Protein AF-A0A4Q2JIB1-F1 (afdb_monomer_lite)

Sequence (120 aa):
MTDLLGASGDRIALSFGGRSAGSDELARAVAGAELPAGEGPVGCRADVDPVTVITTVLACLDRGRAVLVGGSQSDADRLADDLPAGTALALTTSGSTSADGSPRVVARTLESWLASAGPL

Organism: NCBI:txid1817495

Secondary structure (DSSP, 8-state):
---SS-S-SS-EEEEETTEEEEHHHHHHHHHHPPPPSSSS-EEE-TTS-HHHHHHHHHHHHHTT--EEETS-HHHHHHHTTTSPTT--EEEE---TTSTT----EEEE-HHHHHHTTS--

Structure (mmCIF, N/CA/C/O backbone):
data_AF-A0A4Q2JIB1-F1
#
_entry.id   AF-A0A4Q2JIB1-F1
#
loop_
_atom_site.group_PDB
_atom_site.id
_atom_site.type_symbol
_atom_site.label_atom_id
_atom_site.label_alt_id
_atom_site.label_comp_id
_atom_site.label_asym_id
_atom_site.label_entity_id
_atom_site.label_seq_id
_atom_site.pdbx_PDB_ins_code
_atom_site.Cartn_x
_atom_site.Cartn_y
_atom_site.Cartn_z
_atom_site.occupancy
_atom_site.B_iso_or_equiv
_atom_site.auth_seq_id
_atom_site.auth_comp_id
_atom_site.auth_asym_id
_atom_site.auth_atom_id
_atom_site.pdbx_PDB_model_num
ATOM 1 N N . MET A 1 1 ? -5.631 -14.073 8.084 1.00 44.75 1 MET A N 1
ATOM 2 C CA . MET A 1 1 ? -5.947 -12.645 8.257 1.00 44.75 1 MET A CA 1
ATOM 3 C C . MET A 1 1 ? -5.144 -12.164 9.450 1.00 44.75 1 MET A C 1
ATOM 5 O O . MET A 1 1 ? -5.321 -12.717 10.529 1.00 44.75 1 MET A O 1
ATOM 9 N N . THR A 1 2 ? -4.172 -11.281 9.231 1.00 53.94 2 THR A N 1
ATOM 10 C CA . THR A 1 2 ? -3.326 -10.740 10.305 1.00 53.94 2 THR A CA 1
ATOM 11 C C . THR A 1 2 ? -4.099 -9.623 10.991 1.00 53.94 2 THR A C 1
ATOM 13 O O . THR A 1 2 ? -4.562 -8.716 10.307 1.00 53.94 2 THR A O 1
ATOM 16 N N . ASP A 1 3 ? -4.249 -9.681 12.313 1.00 66.56 3 ASP A N 1
ATOM 17 C CA . ASP A 1 3 ? -4.816 -8.571 13.084 1.00 66.56 3 ASP A CA 1
ATOM 18 C C . ASP A 1 3 ? -3.798 -7.420 13.135 1.00 66.56 3 ASP A C 1
ATOM 20 O O . ASP A 1 3 ? -2.936 -7.361 14.010 1.00 66.56 3 ASP A O 1
ATOM 24 N N . LEU A 1 4 ? -3.844 -6.553 12.120 1.00 62.53 4 LEU A N 1
ATOM 25 C CA . LEU A 1 4 ? -2.948 -5.402 11.970 1.00 62.53 4 LEU A CA 1
ATOM 26 C C . LEU A 1 4 ? -3.321 -4.234 12.893 1.00 62.53 4 LEU A C 1
ATOM 28 O O . LEU A 1 4 ? -2.507 -3.332 13.083 1.00 62.53 4 LEU A O 1
ATOM 32 N N . LEU A 1 5 ? -4.538 -4.226 13.440 1.00 64.62 5 LEU A N 1
ATOM 33 C CA . LEU A 1 5 ? -5.069 -3.109 14.225 1.00 64.62 5 LEU A CA 1
ATOM 34 C C . LEU A 1 5 ? -5.008 -3.376 15.736 1.00 64.62 5 LEU A C 1
ATOM 36 O O . LEU A 1 5 ? -4.947 -2.424 16.516 1.00 64.62 5 LEU A O 1
ATOM 40 N N . GLY A 1 6 ? -4.924 -4.642 16.152 1.00 59.38 6 GLY A N 1
ATOM 41 C CA . GLY A 1 6 ? -4.766 -5.031 17.547 1.00 59.38 6 GLY A CA 1
ATOM 42 C C . GLY A 1 6 ? -5.992 -4.716 18.412 1.00 59.38 6 GLY A C 1
ATOM 43 O O . GLY A 1 6 ? -7.034 -4.265 17.943 1.00 59.38 6 GLY A O 1
ATOM 44 N N . ALA A 1 7 ? -5.865 -4.982 19.717 1.00 52.44 7 ALA A N 1
ATOM 45 C CA . ALA A 1 7 ? -6.972 -4.940 20.674 1.00 52.44 7 ALA A CA 1
ATOM 46 C C . ALA A 1 7 ? -7.755 -3.609 20.681 1.00 52.44 7 ALA A C 1
ATOM 48 O O . ALA A 1 7 ? -7.180 -2.532 20.856 1.00 52.44 7 ALA A O 1
ATOM 49 N N . SER A 1 8 ? -9.082 -3.740 20.579 1.00 55.69 8 SER A N 1
ATOM 50 C CA . SER A 1 8 ? -10.090 -2.674 20.603 1.00 55.69 8 SER A CA 1
ATOM 51 C C . SER A 1 8 ? -10.015 -1.776 21.842 1.00 55.69 8 SER A C 1
ATOM 53 O O . SER A 1 8 ? -9.719 -2.237 22.950 1.00 55.69 8 SER A O 1
ATOM 55 N N . GLY A 1 9 ? -10.334 -0.490 21.663 1.00 60.12 9 GLY A N 1
ATOM 56 C CA . GLY A 1 9 ? -10.470 0.485 22.747 1.00 60.12 9 GLY A CA 1
ATOM 57 C C . GLY A 1 9 ? -10.083 1.917 22.366 1.00 60.12 9 GLY A C 1
ATOM 58 O O . GLY A 1 9 ? -9.624 2.192 21.261 1.00 60.12 9 GLY A O 1
ATOM 59 N N . ASP A 1 10 ? -10.207 2.828 23.334 1.00 59.62 10 ASP A N 1
ATOM 60 C CA . ASP A 1 10 ? -10.005 4.285 23.197 1.00 59.62 10 ASP A CA 1
ATOM 61 C C . ASP A 1 10 ? -8.526 4.717 23.063 1.00 59.62 10 ASP A C 1
ATOM 63 O O . ASP A 1 10 ? -8.155 5.869 23.300 1.00 59.62 10 ASP A O 1
ATOM 67 N N . ARG A 1 11 ? -7.629 3.783 22.715 1.00 74.56 11 ARG A N 1
ATOM 68 C CA . ARG A 1 11 ? -6.216 4.101 22.495 1.00 74.56 11 ARG A CA 1
ATOM 69 C C . ARG A 1 11 ? -6.053 4.803 21.152 1.00 74.56 11 ARG A C 1
ATOM 71 O O . ARG A 1 11 ? -6.580 4.364 20.134 1.00 74.56 11 ARG A O 1
ATOM 78 N N . ILE A 1 12 ? -5.275 5.882 21.162 1.00 79.44 12 ILE A N 1
ATOM 79 C CA . ILE A 1 12 ? -4.873 6.585 19.945 1.00 79.44 12 ILE A CA 1
ATOM 80 C C . ILE A 1 12 ? -3.987 5.653 19.115 1.00 79.44 12 ILE A C 1
ATOM 82 O O . ILE A 1 12 ? -2.905 5.270 19.558 1.00 79.44 12 ILE A O 1
ATOM 86 N N . ALA A 1 13 ? -4.459 5.304 17.921 1.00 80.25 13 ALA A N 1
ATOM 87 C CA . ALA A 1 13 ? -3.749 4.464 16.961 1.00 80.25 13 ALA A CA 1
ATOM 88 C C . ALA A 1 13 ? -2.906 5.303 15.992 1.00 80.25 13 ALA A C 1
ATOM 90 O O . ALA A 1 13 ? -1.832 4.881 15.570 1.00 80.25 13 ALA A O 1
ATOM 91 N N . LEU A 1 14 ? -3.371 6.511 15.661 1.00 80.94 14 LEU A N 1
ATOM 92 C CA . LEU A 1 14 ? -2.669 7.450 14.789 1.00 80.94 14 LEU A CA 1
ATOM 93 C C . LEU A 1 14 ? -2.721 8.855 15.361 1.00 80.94 14 LEU A C 1
ATOM 95 O O . LEU A 1 14 ? -3.766 9.292 15.832 1.00 80.94 14 LEU A O 1
ATOM 99 N N . SER A 1 15 ? -1.604 9.574 15.277 1.00 83.31 15 SER A N 1
ATOM 100 C CA . SER A 1 15 ? -1.525 10.999 15.591 1.00 83.31 15 SER A CA 1
ATOM 101 C C . SER A 1 15 ? -0.594 11.687 14.598 1.00 83.31 15 SER A C 1
ATOM 103 O O . SER A 1 15 ? 0.591 11.361 14.529 1.00 83.31 15 SER A O 1
ATOM 105 N N . PHE A 1 16 ? -1.128 12.609 13.795 1.00 79.38 16 PHE A N 1
ATOM 106 C CA . PHE A 1 16 ? -0.359 13.359 12.804 1.00 79.38 16 PHE A CA 1
ATOM 107 C C . PHE A 1 16 ? -0.915 14.774 12.612 1.00 79.38 16 PHE A C 1
ATOM 109 O O . PHE A 1 16 ? -2.107 14.965 12.366 1.00 79.38 16 PHE A O 1
ATOM 116 N N . GLY A 1 17 ? -0.044 15.786 12.689 1.00 74.19 17 GLY A N 1
ATOM 117 C CA . GLY A 1 17 ? -0.410 17.181 12.406 1.00 74.19 17 GLY A CA 1
ATOM 118 C C . GLY A 1 17 ? -1.550 17.723 13.280 1.00 74.19 17 GLY A C 1
ATOM 119 O O . GLY A 1 17 ? -2.390 18.467 12.7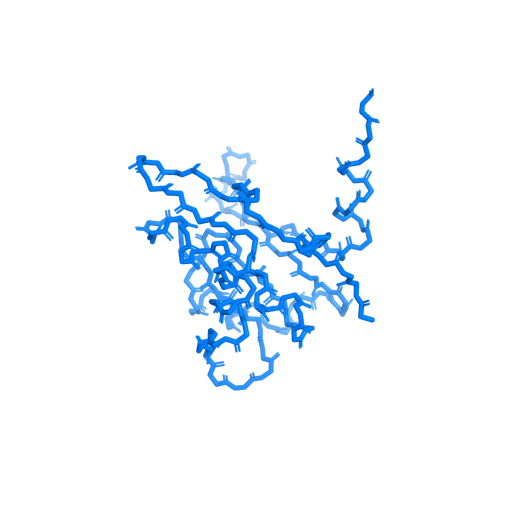85 1.00 74.19 17 GLY A O 1
ATOM 120 N N . GLY A 1 18 ? -1.623 17.305 14.549 1.00 77.31 18 GLY A N 1
ATOM 121 C CA . GLY A 1 18 ? -2.671 17.722 15.491 1.00 77.31 18 GLY A CA 1
ATOM 122 C C . GLY A 1 18 ? -4.003 16.975 15.361 1.00 77.31 18 GLY A C 1
ATOM 123 O O . GLY A 1 18 ? -4.933 17.282 16.101 1.00 77.31 18 GLY A O 1
ATOM 124 N N . ARG A 1 19 ? -4.104 15.992 14.457 1.00 75.25 19 ARG A N 1
ATOM 125 C CA . ARG A 1 19 ? -5.244 15.071 14.373 1.00 75.25 19 ARG A CA 1
ATOM 126 C C . ARG A 1 19 ? -4.865 13.722 14.947 1.00 75.25 19 ARG A C 1
ATOM 128 O O . ARG A 1 19 ? -3.756 13.247 14.707 1.00 75.25 19 ARG A O 1
ATOM 135 N N . SER A 1 20 ? -5.808 13.101 15.637 1.00 81.25 20 SER A N 1
ATOM 136 C CA . SER A 1 20 ? -5.653 11.771 16.210 1.00 81.25 20 SER A CA 1
ATOM 137 C C . SER A 1 20 ? -6.855 10.909 15.854 1.00 81.25 20 SER A C 1
ATOM 139 O O . SER A 1 20 ? -7.971 11.416 15.854 1.00 81.25 20 SER A O 1
ATOM 141 N N . ALA A 1 21 ? -6.617 9.627 15.589 1.00 79.69 21 ALA A N 1
ATOM 142 C CA . ALA A 1 21 ? -7.660 8.626 15.400 1.00 79.69 21 ALA A CA 1
ATOM 143 C C . ALA A 1 21 ? -7.477 7.494 16.416 1.00 79.69 21 ALA A C 1
ATOM 145 O O . ALA A 1 21 ? -6.360 6.997 16.612 1.00 79.69 21 ALA A O 1
ATOM 146 N N . GLY A 1 22 ? -8.571 7.098 17.067 1.00 85.12 22 GLY A N 1
ATOM 147 C CA . GLY A 1 22 ? -8.604 5.907 17.920 1.00 85.12 22 GLY A CA 1
ATOM 148 C C . GLY A 1 22 ? -8.576 4.615 17.096 1.00 85.12 22 GLY A C 1
ATOM 149 O O . GLY A 1 22 ? -8.881 4.637 15.902 1.00 85.12 22 GLY A O 1
ATOM 150 N N . SER A 1 23 ? -8.253 3.477 17.717 1.00 83.69 23 SER A N 1
ATOM 151 C CA . SER A 1 23 ? -8.203 2.179 17.020 1.00 83.69 23 SER A CA 1
ATOM 152 C C . SER A 1 23 ? -9.508 1.830 16.292 1.00 83.69 23 SER A C 1
ATOM 154 O O . SER A 1 23 ? -9.472 1.436 15.129 1.00 83.69 23 SER A O 1
ATOM 156 N N . ASP A 1 24 ? -10.668 2.044 16.921 1.00 85.06 24 ASP A N 1
ATOM 157 C CA . ASP A 1 24 ? -11.976 1.711 16.328 1.00 85.06 24 ASP A CA 1
ATOM 158 C C . ASP A 1 24 ? -12.391 2.679 15.207 1.00 85.06 24 ASP A C 1
ATOM 160 O O . ASP A 1 24 ? -13.151 2.329 14.300 1.00 85.06 24 ASP A O 1
ATOM 164 N N . GLU A 1 25 ? -11.933 3.930 15.275 1.00 86.75 25 GLU A N 1
ATOM 165 C CA . GLU A 1 25 ? -12.118 4.910 14.204 1.00 86.75 25 GLU A CA 1
ATOM 166 C C . GLU A 1 25 ? -11.280 4.525 12.987 1.00 86.75 25 GLU A C 1
ATOM 168 O O . GLU A 1 25 ? -11.811 4.445 11.878 1.00 86.75 25 GLU A O 1
ATOM 173 N N . LEU A 1 26 ? -10.006 4.193 13.207 1.00 87.69 26 LEU A N 1
ATOM 174 C CA . LEU A 1 26 ? -9.117 3.724 12.155 1.00 87.69 26 LEU A CA 1
ATOM 175 C C . LEU A 1 26 ? -9.627 2.422 11.529 1.00 87.69 26 LEU A C 1
ATOM 177 O O . LEU A 1 26 ? -9.661 2.311 10.308 1.00 87.69 26 LEU A O 1
ATOM 181 N N . ALA A 1 27 ? -10.092 1.467 12.336 1.00 88.31 27 ALA A N 1
ATOM 182 C CA . ALA A 1 27 ? -10.655 0.212 11.844 1.00 88.31 27 ALA A CA 1
ATOM 183 C C . ALA A 1 27 ? -11.849 0.440 10.906 1.00 88.31 27 ALA A C 1
ATOM 185 O O . ALA A 1 27 ? -11.918 -0.144 9.824 1.00 88.31 27 ALA A O 1
ATOM 186 N N . ARG A 1 28 ? -12.770 1.338 11.282 1.00 89.62 28 ARG A N 1
ATOM 187 C CA . ARG A 1 28 ? -13.909 1.712 10.430 1.00 89.62 28 ARG A CA 1
ATOM 188 C C . ARG A 1 28 ? -13.462 2.419 9.155 1.00 89.62 28 ARG A C 1
ATOM 190 O O . ARG A 1 28 ? -14.003 2.121 8.093 1.00 89.62 28 ARG A O 1
ATOM 197 N N . ALA A 1 29 ? -12.476 3.310 9.245 1.00 90.62 29 ALA A N 1
ATOM 198 C CA . ALA A 1 29 ? -11.918 3.987 8.078 1.00 90.62 29 ALA A CA 1
ATOM 199 C C . ALA A 1 29 ? -11.271 2.990 7.098 1.00 90.62 29 ALA A C 1
ATOM 201 O O . ALA A 1 29 ? -11.517 3.067 5.900 1.00 90.62 29 ALA A O 1
ATOM 202 N N . VAL A 1 30 ? -10.517 2.007 7.600 1.00 93.50 30 VAL A N 1
ATOM 203 C CA . VAL A 1 30 ? -9.878 0.947 6.798 1.00 93.50 30 VAL A CA 1
ATOM 204 C C . VAL A 1 30 ? -10.913 0.038 6.125 1.00 93.50 30 VAL A C 1
ATOM 206 O O . VAL A 1 30 ? -10.797 -0.277 4.934 1.00 93.50 30 VAL A O 1
ATOM 209 N N . ALA A 1 31 ? -11.955 -0.352 6.862 1.00 91.38 31 ALA A N 1
ATOM 210 C CA . ALA A 1 31 ? -13.047 -1.160 6.326 1.00 91.38 31 ALA A CA 1
ATOM 211 C C . ALA A 1 31 ? -13.829 -0.410 5.234 1.00 91.38 31 ALA A C 1
ATOM 213 O O . ALA A 1 31 ? -14.159 -0.994 4.203 1.00 91.38 31 ALA A O 1
ATOM 214 N N . GLY A 1 32 ? -14.078 0.888 5.432 1.00 93.25 32 GLY A N 1
ATOM 215 C CA . GLY A 1 32 ? -14.807 1.749 4.497 1.00 93.25 32 GLY A CA 1
ATOM 216 C C . GLY A 1 32 ? -13.969 2.370 3.376 1.00 93.25 32 GLY A C 1
ATOM 217 O O . GLY A 1 32 ? -14.529 3.084 2.551 1.00 93.25 32 GLY A O 1
ATOM 218 N N . ALA A 1 33 ? -12.653 2.139 3.340 1.00 94.06 33 ALA A N 1
ATOM 219 C CA . ALA A 1 33 ? -11.774 2.757 2.354 1.00 94.06 33 ALA A CA 1
ATOM 220 C C . ALA A 1 33 ? -12.129 2.320 0.925 1.00 94.06 33 ALA A C 1
ATOM 222 O O . ALA A 1 33 ? -12.130 1.129 0.600 1.00 94.06 33 ALA A O 1
ATOM 223 N N . GLU A 1 34 ? -12.380 3.301 0.060 1.00 93.69 34 GLU A N 1
ATOM 224 C CA . GLU A 1 34 ? -12.553 3.079 -1.371 1.00 93.69 34 GLU A CA 1
ATOM 225 C C . GLU A 1 34 ? -11.180 2.951 -2.035 1.00 93.69 34 GLU A C 1
ATOM 227 O O . GLU A 1 34 ? -10.356 3.865 -1.986 1.00 93.69 34 GLU A O 1
ATOM 232 N N . LEU A 1 35 ? -10.928 1.797 -2.653 1.00 94.12 35 LEU A N 1
ATOM 233 C CA . LEU A 1 35 ? -9.713 1.552 -3.424 1.00 94.12 35 LEU A CA 1
ATOM 234 C C . LEU A 1 35 ? -9.993 1.695 -4.926 1.00 94.12 35 LEU A C 1
ATOM 236 O O . LEU A 1 35 ? -11.118 1.434 -5.363 1.00 94.12 35 LEU A O 1
ATOM 240 N N . PRO A 1 36 ? -8.976 2.039 -5.739 1.00 93.88 36 PRO A N 1
ATOM 241 C CA . PRO A 1 36 ? -9.088 1.986 -7.192 1.00 93.88 36 PRO A CA 1
ATOM 242 C C . PRO A 1 36 ? -9.582 0.614 -7.661 1.00 93.88 36 PRO A C 1
ATOM 244 O O . PRO A 1 36 ? -9.196 -0.412 -7.094 1.00 93.88 36 PRO A O 1
ATOM 247 N N . ALA A 1 37 ? -10.419 0.593 -8.698 1.00 91.94 37 ALA A N 1
ATOM 248 C CA . ALA A 1 37 ? -10.984 -0.642 -9.233 1.00 91.94 37 ALA A CA 1
ATOM 249 C C . ALA A 1 37 ? -9.900 -1.636 -9.696 1.00 91.94 37 ALA A C 1
ATOM 251 O O . ALA A 1 37 ? -8.817 -1.240 -10.128 1.00 91.94 37 ALA A O 1
ATOM 252 N N . GLY A 1 38 ? -10.229 -2.929 -9.646 1.00 92.56 38 GLY A N 1
ATOM 253 C CA . GLY A 1 38 ? -9.339 -4.022 -10.039 1.00 92.56 38 GLY A CA 1
ATOM 254 C C . GLY A 1 38 ? -8.478 -4.566 -8.897 1.00 92.56 38 GLY A C 1
ATOM 255 O O . GLY A 1 38 ? -8.575 -4.127 -7.754 1.00 92.56 38 GLY A O 1
ATOM 256 N N . GLU A 1 39 ? -7.623 -5.531 -9.239 1.00 91.19 39 GLU A N 1
ATOM 257 C CA . GLU A 1 39 ? -6.807 -6.303 -8.283 1.00 91.19 39 GLU A CA 1
ATOM 258 C C . GLU A 1 39 ? -5.330 -5.871 -8.254 1.00 91.19 39 GLU A C 1
ATOM 260 O O . GLU A 1 39 ? -4.535 -6.387 -7.472 1.00 91.19 39 GLU A O 1
ATOM 265 N N . GLY A 1 40 ? -4.950 -4.917 -9.111 1.00 94.19 40 GLY A N 1
ATOM 266 C CA . GLY A 1 40 ? -3.577 -4.427 -9.232 1.00 94.19 40 GLY A CA 1
ATOM 267 C C . GLY A 1 40 ? -3.090 -3.630 -8.012 1.00 94.19 40 GLY A C 1
ATOM 268 O O . GLY A 1 40 ? -3.871 -3.346 -7.092 1.00 94.19 40 GLY A O 1
ATOM 269 N N . PRO A 1 41 ? -1.804 -3.238 -7.997 1.00 97.19 41 PRO A N 1
ATOM 270 C CA . PRO A 1 41 ? -1.236 -2.437 -6.920 1.00 97.19 41 PRO A CA 1
ATOM 271 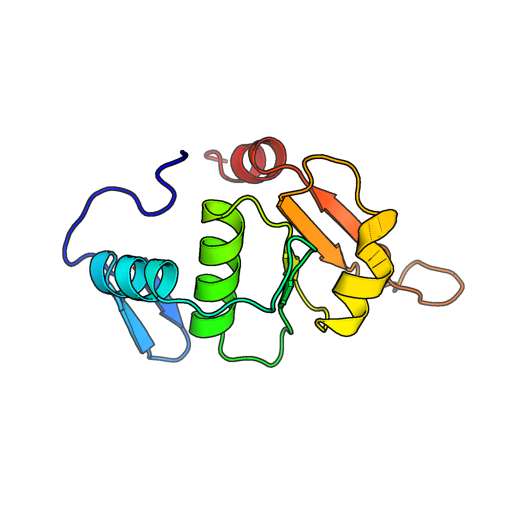C C . PRO A 1 41 ? -1.903 -1.058 -6.808 1.00 97.19 41 PRO A C 1
ATOM 273 O O . PRO A 1 41 ? -2.405 -0.506 -7.788 1.00 97.19 41 PRO A O 1
ATOM 276 N N . VAL A 1 42 ? -1.880 -0.479 -5.609 1.00 97.62 42 VAL A N 1
ATOM 277 C CA . VAL A 1 42 ? -2.432 0.856 -5.332 1.00 97.62 42 VAL A CA 1
ATOM 278 C C . VAL A 1 42 ? -1.308 1.854 -5.078 1.00 97.62 42 VAL A C 1
ATOM 280 O O . VAL A 1 42 ? -0.421 1.609 -4.261 1.00 97.62 42 VAL A O 1
ATOM 283 N N . GLY A 1 43 ? -1.342 2.989 -5.774 1.00 95.81 43 GLY A N 1
ATOM 284 C CA . GLY A 1 43 ? -0.387 4.081 -5.589 1.00 95.81 43 GLY A CA 1
ATOM 285 C C . GLY A 1 43 ? -0.795 5.027 -4.461 1.00 95.81 43 GLY A C 1
ATOM 286 O O . GLY A 1 43 ? -1.859 5.642 -4.511 1.00 95.81 43 GLY A O 1
ATOM 287 N N . CYS A 1 44 ? 0.079 5.195 -3.472 1.00 94.25 44 CYS A N 1
ATOM 288 C CA . CYS A 1 44 ? -0.083 6.119 -2.355 1.00 94.25 44 CYS A CA 1
ATOM 289 C C . CYS A 1 44 ? 0.908 7.277 -2.486 1.00 94.25 44 CYS A C 1
ATOM 291 O O . CYS A 1 44 ? 2.082 7.148 -2.131 1.00 94.25 44 CYS A O 1
ATOM 293 N N . ARG A 1 45 ? 0.437 8.432 -2.962 1.00 90.75 45 ARG A N 1
ATOM 294 C CA . ARG A 1 45 ? 1.287 9.619 -3.112 1.00 90.75 45 ARG A CA 1
ATOM 295 C C . ARG A 1 45 ? 1.686 10.191 -1.747 1.00 90.75 45 ARG A C 1
ATOM 297 O O . ARG A 1 45 ? 0.884 10.208 -0.818 1.00 90.75 45 ARG A O 1
ATOM 304 N N . ALA A 1 46 ? 2.907 10.714 -1.649 1.00 81.88 46 ALA A N 1
ATOM 305 C CA . ALA A 1 46 ? 3.434 11.287 -0.407 1.00 81.88 46 ALA A CA 1
ATOM 306 C C . ALA A 1 46 ? 2.883 12.688 -0.068 1.00 81.88 46 ALA A C 1
ATOM 308 O O . ALA A 1 46 ? 3.031 13.136 1.064 1.00 81.88 46 ALA A O 1
ATOM 309 N N . ASP A 1 47 ? 2.272 13.385 -1.031 1.00 85.94 47 ASP A N 1
ATOM 310 C CA . ASP A 1 47 ? 1.680 14.719 -0.854 1.00 85.94 47 ASP A CA 1
ATOM 311 C C . ASP A 1 47 ? 0.223 14.686 -0.366 1.00 85.94 47 ASP A C 1
ATOM 313 O O . ASP A 1 47 ? -0.386 15.732 -0.142 1.00 85.94 47 ASP A O 1
ATOM 317 N N . VAL A 1 48 ? -0.337 13.487 -0.193 1.00 87.31 48 VAL A N 1
ATOM 318 C CA . VAL A 1 48 ? -1.685 13.276 0.336 1.00 87.31 48 VAL A CA 1
ATOM 319 C C . VAL A 1 48 ? -1.661 13.312 1.862 1.00 87.31 48 VAL A C 1
ATOM 321 O O . VAL A 1 48 ? -0.657 13.030 2.515 1.00 87.31 48 VAL A O 1
ATOM 324 N N . ASP A 1 49 ? -2.813 13.654 2.427 1.00 86.62 49 ASP A N 1
ATOM 325 C CA . ASP A 1 49 ? -3.107 13.543 3.845 1.00 86.62 49 ASP A CA 1
ATOM 326 C C . ASP A 1 49 ? -2.562 12.236 4.481 1.00 86.62 49 ASP A C 1
ATOM 328 O O . ASP A 1 49 ? -2.950 11.145 4.058 1.00 86.62 49 ASP A O 1
ATOM 332 N N . PRO A 1 50 ? -1.705 12.302 5.517 1.00 84.81 50 PRO A N 1
ATOM 333 C CA . PRO A 1 50 ? -1.058 11.106 6.066 1.00 84.81 50 PRO A CA 1
ATOM 334 C C . PRO A 1 50 ? -2.014 10.087 6.687 1.00 84.81 50 PRO A C 1
ATOM 336 O O . PRO A 1 50 ? -1.752 8.888 6.610 1.00 84.81 50 PRO A O 1
ATOM 339 N N . VAL A 1 51 ? -3.135 10.532 7.266 1.00 85.69 51 VAL A N 1
ATOM 340 C CA . VAL A 1 51 ? -4.162 9.616 7.791 1.00 85.69 51 VAL A CA 1
ATOM 341 C C . VAL A 1 51 ? -4.808 8.848 6.639 1.00 85.69 51 VAL A C 1
ATOM 343 O O . VAL A 1 51 ? -4.985 7.635 6.732 1.00 85.69 51 VAL A O 1
ATOM 346 N N . THR A 1 52 ? -5.080 9.527 5.524 1.00 87.69 52 THR A N 1
ATOM 347 C CA . THR A 1 52 ? -5.583 8.913 4.289 1.00 87.69 52 THR A CA 1
ATOM 348 C C . THR A 1 52 ? -4.577 7.915 3.720 1.00 87.69 52 THR A C 1
ATOM 350 O O . THR A 1 52 ? -4.947 6.780 3.443 1.00 87.69 52 THR A O 1
ATOM 353 N N . VAL A 1 53 ? -3.295 8.285 3.621 1.00 90.44 53 VAL A N 1
ATOM 354 C CA . VAL A 1 53 ? -2.232 7.379 3.147 1.00 90.44 53 VAL A CA 1
ATOM 355 C C . VAL A 1 53 ? -2.166 6.114 4.002 1.00 90.44 53 VAL A C 1
ATOM 357 O O . VAL A 1 53 ? -2.170 5.011 3.460 1.00 90.44 53 VAL A O 1
ATOM 360 N N . ILE A 1 54 ? -2.148 6.251 5.330 1.00 90.81 54 ILE A N 1
ATOM 361 C CA . ILE A 1 54 ? -2.078 5.101 6.240 1.00 90.81 5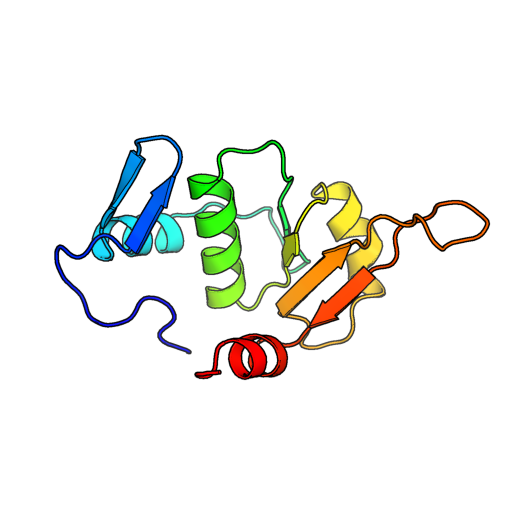4 ILE A CA 1
ATOM 362 C C . ILE A 1 54 ? -3.341 4.240 6.137 1.00 90.81 54 ILE A C 1
ATOM 364 O O . ILE A 1 54 ? -3.237 3.016 6.070 1.00 90.81 54 ILE A O 1
ATOM 368 N N . THR A 1 55 ? -4.521 4.859 6.067 1.00 91.94 55 THR A N 1
ATOM 369 C CA . THR A 1 55 ? -5.795 4.142 5.905 1.00 91.94 55 THR A CA 1
ATOM 370 C C . THR A 1 55 ? -5.801 3.326 4.613 1.00 91.94 55 THR A C 1
ATOM 372 O O . THR A 1 55 ? -6.131 2.143 4.647 1.00 91.94 55 THR A O 1
ATOM 375 N N . THR A 1 56 ? -5.364 3.909 3.492 1.00 94.19 56 THR A N 1
ATOM 376 C CA . THR A 1 56 ? -5.259 3.213 2.202 1.00 94.19 56 THR A CA 1
ATOM 377 C C . THR A 1 56 ? -4.247 2.073 2.252 1.00 94.19 56 THR A C 1
ATOM 379 O O . THR A 1 56 ? -4.541 0.983 1.764 1.00 94.19 56 THR A O 1
ATOM 382 N N . VAL A 1 57 ? -3.078 2.284 2.870 1.00 94.25 57 VAL A N 1
ATOM 383 C CA . VAL A 1 57 ? -2.065 1.229 3.041 1.00 94.25 57 VAL A CA 1
ATOM 384 C C . VAL A 1 57 ? -2.663 0.044 3.797 1.00 94.25 57 VAL A C 1
ATOM 386 O O . VAL A 1 57 ? -2.627 -1.078 3.300 1.00 94.25 57 VAL A O 1
ATOM 389 N N . LEU A 1 58 ? -3.264 0.286 4.963 1.00 93.75 58 LEU A N 1
ATOM 390 C CA . LEU A 1 58 ? -3.874 -0.764 5.782 1.00 93.75 58 LEU A CA 1
ATOM 391 C C . LEU A 1 58 ? -5.030 -1.461 5.051 1.00 93.75 58 LEU A C 1
ATOM 393 O O . LEU A 1 58 ? -5.120 -2.685 5.078 1.00 93.75 58 LEU A O 1
ATOM 397 N N . ALA A 1 59 ? -5.862 -0.701 4.338 1.00 95.50 59 ALA A N 1
ATOM 398 C CA . ALA A 1 59 ? -6.962 -1.222 3.534 1.00 95.50 59 ALA A CA 1
ATOM 399 C C . ALA A 1 59 ? -6.497 -2.148 2.404 1.00 95.50 59 ALA A C 1
ATOM 401 O O . ALA A 1 59 ? -7.163 -3.146 2.125 1.00 95.50 59 ALA A O 1
ATOM 402 N N . CYS A 1 60 ? -5.372 -1.833 1.761 1.00 95.75 60 CYS A N 1
ATOM 403 C CA . CYS A 1 60 ? -4.782 -2.679 0.730 1.00 95.75 60 CYS A CA 1
ATOM 404 C C . CYS A 1 60 ? -4.195 -3.960 1.325 1.00 95.75 60 CYS A C 1
ATOM 406 O O . CYS A 1 60 ? -4.459 -5.036 0.799 1.00 95.75 60 CYS A O 1
ATOM 408 N N . LEU A 1 61 ? -3.469 -3.866 2.445 1.00 93.56 61 LEU A N 1
ATOM 409 C CA . LEU A 1 61 ? -2.908 -5.037 3.127 1.00 93.56 61 LEU A CA 1
ATOM 410 C C . LEU A 1 61 ? -4.000 -6.006 3.591 1.00 93.56 61 LEU A C 1
ATOM 412 O O . LEU A 1 61 ? -3.860 -7.212 3.401 1.00 93.56 61 LEU A O 1
ATOM 416 N N . ASP A 1 62 ? -5.094 -5.480 4.149 1.00 92.69 62 ASP A N 1
ATOM 417 C CA . ASP A 1 62 ? -6.260 -6.266 4.565 1.00 92.69 62 ASP A CA 1
ATOM 418 C C . ASP A 1 62 ? -6.905 -7.007 3.381 1.00 92.69 62 ASP A C 1
ATOM 420 O O . ASP A 1 62 ? -7.270 -8.177 3.479 1.00 92.69 62 ASP A O 1
ATOM 424 N N . ARG A 1 63 ? -6.946 -6.354 2.213 1.00 93.06 63 ARG A N 1
ATOM 425 C CA . ARG A 1 63 ? -7.484 -6.909 0.962 1.00 93.06 63 ARG A CA 1
ATOM 426 C C . ARG A 1 63 ? -6.453 -7.686 0.131 1.00 93.06 63 ARG A C 1
ATOM 428 O O . ARG A 1 63 ? -6.770 -8.108 -0.975 1.00 93.06 63 ARG A O 1
ATOM 435 N N . GLY A 1 64 ? -5.227 -7.875 0.626 1.00 93.44 64 GLY A N 1
ATOM 436 C CA . GLY A 1 64 ? -4.166 -8.600 -0.083 1.00 93.44 64 GLY A CA 1
ATOM 437 C C . GLY A 1 64 ? -3.627 -7.902 -1.339 1.00 93.44 64 GLY A C 1
ATOM 438 O O . GLY A 1 64 ? -3.036 -8.562 -2.191 1.00 93.44 64 GLY A O 1
ATOM 439 N N . ARG A 1 65 ? -3.814 -6.584 -1.466 1.00 95.38 65 ARG A N 1
ATOM 440 C CA . ARG A 1 65 ? -3.329 -5.777 -2.593 1.00 95.38 65 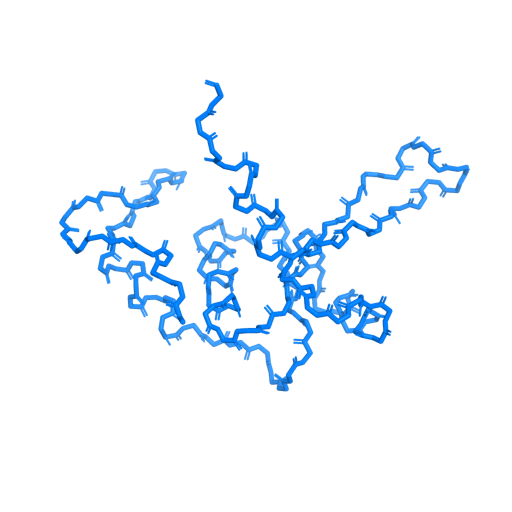ARG A CA 1
ATOM 441 C C . ARG A 1 65 ? -2.000 -5.109 -2.256 1.00 95.38 65 ARG A C 1
ATOM 443 O O . ARG A 1 65 ? -1.824 -4.558 -1.170 1.00 95.38 65 ARG A O 1
ATOM 450 N N . ALA A 1 66 ? -1.074 -5.130 -3.211 1.00 97.00 66 ALA A N 1
ATOM 451 C CA . ALA A 1 66 ? 0.215 -4.462 -3.077 1.00 97.00 66 ALA A CA 1
ATOM 452 C C . ALA A 1 66 ? 0.053 -2.933 -3.051 1.00 97.00 66 ALA A C 1
ATOM 454 O O . ALA A 1 66 ? -0.815 -2.380 -3.728 1.00 97.00 66 ALA A O 1
ATOM 455 N N . VAL A 1 67 ? 0.924 -2.240 -2.316 1.00 96.94 67 VAL A N 1
ATOM 456 C CA . VAL A 1 67 ? 0.915 -0.771 -2.233 1.00 96.94 67 VAL A CA 1
ATOM 457 C C . VAL A 1 67 ? 2.241 -0.191 -2.687 1.00 96.94 67 VAL A C 1
ATOM 459 O O . VAL A 1 67 ? 3.285 -0.611 -2.198 1.00 96.94 67 VAL A O 1
ATOM 462 N N . LEU A 1 68 ? 2.206 0.816 -3.557 1.00 96.12 68 LEU A N 1
ATOM 463 C CA . LEU A 1 68 ? 3.354 1.649 -3.901 1.00 96.12 68 LEU A CA 1
ATOM 464 C C . LEU A 1 68 ? 3.333 2.933 -3.065 1.00 96.12 68 LEU A C 1
ATOM 466 O O . LEU A 1 68 ? 2.522 3.823 -3.311 1.00 96.12 68 LEU A O 1
ATOM 470 N N . VAL A 1 69 ? 4.241 3.061 -2.100 1.00 92.25 69 VAL A N 1
ATOM 471 C CA . VAL A 1 69 ? 4.354 4.273 -1.274 1.00 92.25 69 VAL A CA 1
ATOM 472 C C . VAL A 1 69 ? 5.265 5.296 -1.950 1.00 92.25 69 VAL A C 1
ATOM 474 O O . VAL A 1 69 ? 6.386 4.981 -2.345 1.00 92.25 69 VAL A O 1
ATOM 477 N N . GLY A 1 70 ? 4.783 6.534 -2.052 1.00 88.88 70 GLY A N 1
ATOM 478 C CA . GLY A 1 70 ? 5.467 7.657 -2.694 1.00 88.88 70 GLY A CA 1
ATOM 479 C C . GLY A 1 70 ? 5.155 7.823 -4.185 1.00 88.88 70 GLY A C 1
ATOM 480 O O . GLY A 1 70 ? 5.568 8.823 -4.765 1.00 88.88 70 GLY A O 1
ATOM 481 N N . GLY A 1 71 ? 4.404 6.898 -4.791 1.00 90.44 71 GLY A N 1
ATOM 482 C CA . GLY A 1 71 ? 4.040 6.922 -6.212 1.00 90.44 71 GLY A CA 1
ATOM 483 C C . GLY A 1 71 ? 2.566 7.242 -6.467 1.00 90.44 71 GLY A C 1
ATOM 484 O O . GLY A 1 71 ? 1.711 7.108 -5.593 1.00 90.44 71 GLY A O 1
ATOM 485 N N . SER A 1 72 ? 2.255 7.667 -7.690 1.00 93.25 72 SER A N 1
ATOM 486 C CA . SER A 1 72 ? 0.879 7.800 -8.176 1.00 93.25 72 SER A CA 1
ATOM 487 C C . SER A 1 72 ? 0.276 6.443 -8.549 1.00 93.25 72 SER A C 1
ATOM 489 O O . SER A 1 72 ? 0.999 5.465 -8.737 1.00 93.25 72 SER A O 1
ATOM 491 N N . GLN A 1 73 ? -1.048 6.386 -8.738 1.00 95.19 73 GLN A N 1
ATOM 492 C CA . GLN A 1 73 ? -1.694 5.182 -9.276 1.00 95.19 73 GLN A CA 1
ATOM 493 C C . GLN A 1 73 ? -1.112 4.789 -10.641 1.00 95.19 73 GLN A C 1
ATOM 495 O O . GLN A 1 73 ? -0.832 3.622 -10.863 1.00 95.19 73 GLN A O 1
ATOM 500 N N . SER A 1 74 ? -0.811 5.764 -11.507 1.00 94.50 74 SER A N 1
ATOM 501 C CA . SER A 1 74 ? -0.198 5.479 -12.810 1.00 94.50 74 SER A CA 1
ATOM 502 C C . SER A 1 74 ? 1.201 4.861 -12.706 1.00 94.50 74 SER A C 1
ATOM 504 O O . SER A 1 74 ? 1.611 4.125 -13.597 1.00 94.50 74 SER A O 1
ATOM 506 N N . ASP A 1 75 ? 1.940 5.152 -11.631 1.00 93.69 75 ASP A N 1
ATOM 507 C CA . ASP A 1 75 ? 3.235 4.519 -11.370 1.00 93.69 75 ASP A CA 1
ATOM 508 C C . ASP A 1 75 ? 3.040 3.083 -10.878 1.00 93.69 75 ASP A C 1
ATOM 510 O O . ASP A 1 75 ? 3.770 2.193 -11.302 1.00 93.69 75 ASP A O 1
ATOM 514 N N . ALA A 1 76 ? 2.028 2.848 -10.037 1.00 95.44 76 ALA A N 1
ATOM 515 C CA . ALA A 1 76 ? 1.663 1.513 -9.578 1.00 95.44 76 ALA A CA 1
ATOM 516 C C . ALA A 1 76 ? 1.202 0.622 -10.744 1.00 95.44 76 ALA A C 1
ATOM 518 O O . ALA A 1 76 ? 1.694 -0.495 -10.878 1.00 95.44 76 ALA A O 1
ATOM 519 N N . ASP A 1 77 ? 0.341 1.136 -11.626 1.00 95.31 77 ASP A N 1
ATOM 520 C CA . ASP A 1 77 ? -0.162 0.403 -12.793 1.00 95.31 77 ASP A CA 1
ATOM 521 C C . ASP A 1 77 ? 0.979 -0.031 -13.726 1.00 95.31 77 ASP A C 1
ATOM 523 O O . ASP A 1 77 ? 0.988 -1.160 -14.208 1.00 95.31 77 ASP A O 1
ATOM 527 N N . ARG A 1 78 ? 1.986 0.832 -13.937 1.00 93.88 78 ARG A N 1
ATOM 528 C CA . ARG A 1 78 ? 3.173 0.497 -14.748 1.00 93.88 78 ARG A CA 1
ATOM 529 C C . ARG A 1 78 ? 4.033 -0.606 -14.137 1.00 93.88 78 ARG A C 1
ATOM 531 O O . ARG A 1 78 ? 4.737 -1.277 -14.877 1.00 93.88 78 ARG A O 1
ATOM 538 N N . LEU A 1 79 ? 3.997 -0.769 -12.817 1.00 92.56 79 LEU A N 1
ATOM 539 C CA . LEU A 1 79 ? 4.767 -1.784 -12.099 1.00 92.56 79 LEU A CA 1
ATOM 540 C C . LEU A 1 79 ? 3.996 -3.092 -11.910 1.00 92.56 79 LEU A C 1
ATOM 542 O O . LEU A 1 79 ? 4.580 -4.052 -11.418 1.00 92.56 79 LEU A O 1
ATOM 546 N N . ALA A 1 80 ? 2.706 -3.143 -12.254 1.00 93.38 80 ALA A N 1
ATOM 547 C CA . ALA A 1 80 ? 1.832 -4.263 -11.911 1.00 93.38 80 ALA A CA 1
ATOM 548 C C . ALA A 1 80 ? 2.389 -5.621 -12.370 1.00 93.38 80 ALA A C 1
ATOM 550 O O . ALA A 1 80 ? 2.373 -6.571 -11.590 1.00 93.38 80 ALA A O 1
ATOM 551 N N . ASP A 1 81 ? 2.940 -5.676 -13.584 1.00 93.06 81 ASP A N 1
ATOM 552 C CA . ASP A 1 81 ? 3.499 -6.900 -14.172 1.00 93.06 81 ASP A CA 1
ATOM 553 C C . ASP A 1 81 ? 4.944 -7.191 -13.720 1.00 93.06 81 ASP A C 1
ATOM 555 O O . ASP A 1 81 ? 5.411 -8.326 -13.823 1.00 93.06 81 ASP A O 1
ATOM 559 N N . ASP A 1 82 ? 5.646 -6.185 -13.188 1.00 93.69 82 ASP A N 1
ATOM 560 C CA . ASP A 1 82 ? 7.044 -6.286 -12.751 1.00 93.69 82 ASP A CA 1
ATOM 561 C C . ASP A 1 82 ? 7.181 -6.630 -11.259 1.00 93.69 82 ASP A C 1
ATOM 563 O O . ASP A 1 82 ? 8.251 -7.047 -10.799 1.00 93.69 82 ASP A O 1
ATOM 567 N N . LEU A 1 83 ? 6.120 -6.436 -10.468 1.00 94.38 83 LEU A N 1
ATOM 568 C CA . LEU A 1 83 ? 6.144 -6.736 -9.041 1.00 94.38 83 LEU 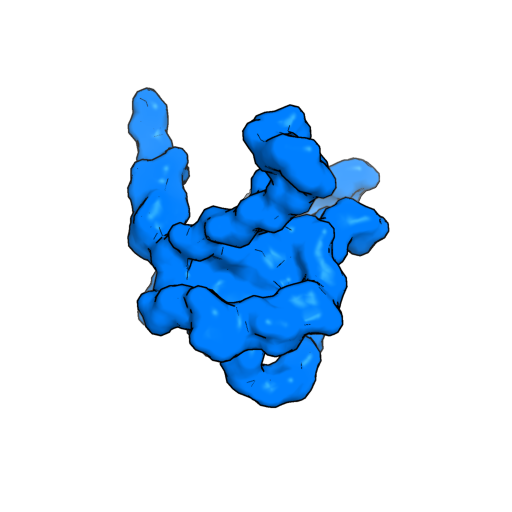A CA 1
ATOM 569 C C . LEU A 1 83 ? 6.184 -8.253 -8.805 1.00 94.38 83 LEU A C 1
ATOM 571 O O . LEU A 1 83 ? 5.306 -8.982 -9.270 1.00 94.38 83 LEU A O 1
ATOM 575 N N . PRO A 1 84 ? 7.145 -8.753 -8.003 1.00 95.25 84 PRO A N 1
ATOM 576 C CA . PRO A 1 84 ? 7.158 -10.155 -7.617 1.00 95.25 84 PRO A CA 1
ATOM 577 C C . PRO A 1 84 ? 5.854 -10.560 -6.927 1.00 95.25 84 PRO A C 1
ATOM 579 O O . PRO A 1 84 ? 5.313 -9.816 -6.098 1.00 95.25 84 PRO A O 1
ATOM 582 N N . ALA A 1 85 ? 5.383 -11.774 -7.210 1.00 9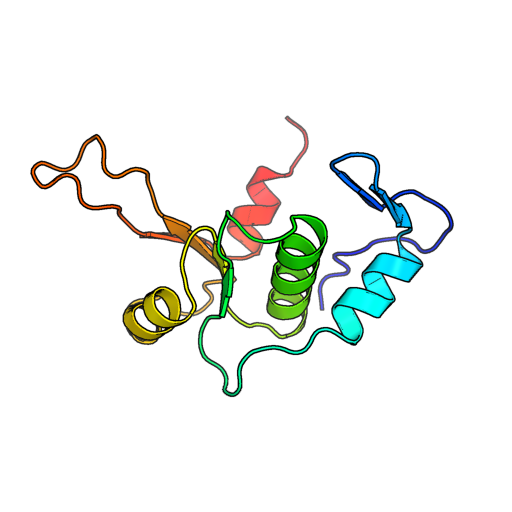3.12 85 ALA A N 1
ATOM 583 C CA . ALA A 1 85 ? 4.217 -12.335 -6.540 1.00 93.12 85 ALA A CA 1
ATOM 584 C C . ALA A 1 85 ? 4.394 -12.320 -5.010 1.00 93.12 85 ALA A C 1
ATOM 586 O O . ALA A 1 85 ? 5.462 -12.643 -4.486 1.00 93.12 85 ALA A O 1
ATOM 587 N N . GLY A 1 86 ? 3.337 -11.938 -4.289 1.00 93.81 86 GLY A N 1
ATOM 588 C CA . GLY A 1 86 ? 3.367 -11.808 -2.827 1.00 93.81 86 GLY A CA 1
ATOM 589 C C . GLY A 1 86 ? 3.965 -10.495 -2.309 1.00 93.81 86 GLY A C 1
ATOM 590 O O . GLY A 1 86 ? 4.107 -10.330 -1.094 1.00 93.81 86 GLY A O 1
ATOM 591 N N . THR A 1 87 ? 4.295 -9.546 -3.192 1.00 96.31 87 THR A N 1
ATOM 592 C CA . THR A 1 87 ? 4.615 -8.175 -2.777 1.00 96.31 87 THR A CA 1
ATOM 593 C C . THR A 1 87 ? 3.423 -7.572 -2.037 1.00 96.31 87 THR A C 1
ATOM 595 O O . THR A 1 87 ? 2.318 -7.520 -2.564 1.00 96.31 87 THR A O 1
ATOM 598 N N . ALA A 1 88 ? 3.658 -7.093 -0.818 1.00 95.81 88 ALA A N 1
ATOM 599 C CA . ALA A 1 88 ? 2.683 -6.340 -0.034 1.00 95.81 88 ALA A CA 1
ATOM 600 C C . ALA A 1 88 ? 2.991 -4.835 -0.074 1.00 95.81 88 ALA A C 1
ATOM 602 O O . ALA A 1 88 ? 2.086 -4.007 -0.139 1.00 95.81 88 ALA A O 1
ATOM 603 N N . LEU A 1 89 ? 4.281 -4.484 -0.076 1.00 95.50 89 LEU A N 1
ATOM 604 C CA . LEU A 1 89 ? 4.765 -3.109 -0.048 1.00 95.50 89 LEU A CA 1
ATOM 605 C C . LEU A 1 89 ? 5.860 -2.907 -1.100 1.00 95.50 89 LEU A C 1
ATOM 607 O O . LEU A 1 89 ? 6.844 -3.644 -1.133 1.00 95.50 89 LEU A O 1
ATOM 611 N N . ALA A 1 90 ? 5.703 -1.878 -1.921 1.00 95.62 90 ALA A N 1
ATOM 612 C CA . ALA A 1 90 ? 6.681 -1.381 -2.872 1.00 95.62 90 ALA A CA 1
ATOM 613 C C . ALA A 1 90 ? 7.080 0.053 -2.490 1.00 95.62 90 ALA A C 1
ATOM 615 O O . ALA A 1 90 ? 6.234 0.903 -2.205 1.00 95.62 90 ALA A O 1
ATOM 616 N N . LEU A 1 91 ? 8.384 0.318 -2.467 1.00 91.94 91 LEU A N 1
ATOM 617 C CA . LEU A 1 91 ? 8.968 1.604 -2.079 1.00 91.94 91 LEU A CA 1
ATOM 618 C C . LEU A 1 91 ? 9.915 2.082 -3.173 1.00 91.94 91 LEU A C 1
ATOM 620 O O . LEU A 1 91 ? 10.734 1.305 -3.661 1.00 91.94 91 LEU A O 1
ATOM 624 N N . THR A 1 92 ? 9.856 3.361 -3.526 1.00 88.31 92 THR A N 1
ATOM 625 C CA . THR A 1 92 ? 10.830 3.963 -4.442 1.00 88.31 92 THR A CA 1
ATOM 626 C C . THR A 1 92 ? 12.036 4.496 -3.678 1.00 88.31 92 THR A C 1
ATOM 628 O O . THR A 1 92 ? 11.883 5.228 -2.699 1.00 88.31 92 THR A O 1
ATOM 631 N N . THR A 1 93 ? 13.245 4.185 -4.139 1.00 87.31 93 THR A N 1
ATOM 632 C CA . THR A 1 93 ? 14.459 4.868 -3.672 1.00 87.31 93 THR A CA 1
ATOM 633 C C . THR A 1 93 ? 14.530 6.288 -4.239 1.00 87.31 93 THR A C 1
ATOM 635 O O . THR A 1 93 ? 13.904 6.596 -5.247 1.00 87.31 93 THR A O 1
ATOM 638 N N . SER A 1 94 ? 15.328 7.170 -3.634 1.00 81.44 94 SER A N 1
ATOM 639 C CA . SER A 1 94 ? 15.515 8.546 -4.127 1.00 81.44 94 SER A CA 1
ATOM 640 C C . SER A 1 94 ? 16.300 8.647 -5.443 1.00 81.44 94 SER A C 1
ATOM 642 O O . SER A 1 94 ? 16.400 9.735 -5.998 1.00 81.44 94 SER A O 1
ATOM 644 N N . GLY A 1 95 ? 16.893 7.548 -5.928 1.00 80.50 95 GLY A N 1
ATOM 645 C CA . GLY A 1 95 ? 17.628 7.510 -7.198 1.00 80.50 95 GLY A CA 1
ATOM 646 C C . GLY A 1 95 ? 18.973 8.247 -7.212 1.00 80.50 95 GLY A C 1
ATOM 647 O O . GLY A 1 95 ? 19.642 8.252 -8.239 1.00 80.50 95 GLY A O 1
ATOM 648 N N . SER A 1 96 ? 19.424 8.824 -6.090 1.00 76.31 96 SER A N 1
ATOM 649 C CA . SER A 1 96 ? 20.631 9.672 -6.040 1.00 76.31 96 SER A CA 1
ATOM 650 C C . SER A 1 96 ? 21.938 8.953 -6.397 1.00 76.31 96 SER A C 1
ATOM 652 O O . SER A 1 96 ? 22.944 9.605 -6.665 1.00 76.31 96 SER A O 1
ATOM 654 N N . THR A 1 97 ? 21.935 7.620 -6.386 1.00 78.12 97 THR A N 1
ATOM 655 C CA . THR A 1 97 ? 23.091 6.770 -6.698 1.00 78.12 97 THR A CA 1
ATOM 656 C C . THR A 1 97 ? 23.020 6.118 -8.081 1.00 78.12 97 THR A C 1
ATOM 658 O O . THR A 1 97 ? 23.965 5.437 -8.481 1.00 78.12 97 THR A O 1
ATOM 661 N N . SER A 1 98 ? 21.931 6.312 -8.830 1.00 78.12 98 SER A N 1
ATOM 662 C CA . SER A 1 98 ? 21.808 5.850 -10.215 1.00 78.12 98 SER A CA 1
ATOM 663 C C . SER A 1 98 ? 22.524 6.825 -11.148 1.00 78.12 98 SER A C 1
ATOM 665 O O . SER A 1 98 ? 22.403 8.036 -10.982 1.00 78.12 98 SER A O 1
ATOM 667 N N . ALA A 1 99 ? 23.228 6.323 -12.166 1.00 79.06 99 ALA A N 1
ATOM 668 C CA . ALA A 1 99 ? 23.927 7.176 -13.136 1.00 79.06 99 ALA A CA 1
ATOM 669 C C . ALA A 1 99 ? 22.982 8.124 -13.906 1.00 79.06 99 ALA A C 1
ATOM 671 O O . ALA A 1 99 ? 23.396 9.194 -14.340 1.00 79.06 99 ALA A O 1
ATOM 672 N N . ASP A 1 100 ? 21.717 7.734 -14.049 1.00 84.94 100 ASP A N 1
ATOM 673 C CA . ASP A 1 100 ? 20.635 8.494 -14.678 1.00 84.94 100 ASP A CA 1
ATOM 674 C C . ASP A 1 100 ? 19.696 9.168 -13.656 1.00 84.94 100 ASP A C 1
ATOM 676 O O . ASP A 1 100 ? 18.682 9.748 -14.037 1.00 84.94 100 ASP A O 1
ATOM 680 N N . GLY A 1 101 ? 20.004 9.083 -12.356 1.00 79.81 101 GLY A N 1
ATOM 681 C CA . GLY A 1 101 ? 19.161 9.599 -11.275 1.00 79.81 101 GLY A CA 1
ATOM 682 C C . GLY A 1 101 ? 17.840 8.847 -11.075 1.00 79.81 101 GLY A C 1
ATOM 683 O O . GLY A 1 101 ? 16.988 9.314 -10.319 1.00 79.81 101 GLY A O 1
ATOM 684 N N . SER A 1 102 ? 17.634 7.706 -11.745 1.00 79.94 102 SER A N 1
ATOM 685 C CA . SER A 1 102 ? 16.357 6.996 -11.708 1.00 79.94 102 SER A CA 1
ATOM 686 C C . SER A 1 102 ? 16.106 6.318 -10.347 1.00 79.94 102 SER A C 1
ATOM 688 O O . SER A 1 102 ? 16.978 5.610 -9.825 1.00 79.94 102 SER A O 1
ATOM 690 N N . PRO A 1 103 ? 14.919 6.501 -9.741 1.00 84.25 103 PRO A N 1
ATOM 691 C CA . PRO A 1 103 ? 14.448 5.700 -8.615 1.00 84.25 103 PRO A CA 1
ATOM 692 C C . PRO A 1 103 ? 14.415 4.207 -8.945 1.00 84.25 103 PRO A C 1
ATOM 694 O O . PRO A 1 103 ? 14.042 3.809 -10.046 1.00 84.25 103 PRO A O 1
ATOM 697 N N . ARG A 1 104 ? 14.737 3.363 -7.964 1.00 88.38 104 ARG A N 1
ATOM 698 C CA . ARG A 1 104 ? 14.537 1.908 -8.044 1.00 88.38 104 ARG A CA 1
ATOM 699 C C . ARG A 1 104 ? 13.400 1.496 -7.126 1.00 88.38 104 ARG A C 1
ATOM 701 O O . ARG A 1 104 ? 13.211 2.105 -6.075 1.00 88.38 104 ARG A O 1
ATOM 708 N N . VAL A 1 105 ? 12.684 0.440 -7.494 1.00 91.50 105 VAL A N 1
ATOM 709 C CA . VAL A 1 105 ? 11.614 -0.120 -6.664 1.00 91.50 105 VAL A CA 1
ATOM 710 C C . VAL A 1 105 ? 12.177 -1.211 -5.762 1.00 91.50 105 VAL A C 1
ATOM 712 O O . VAL A 1 105 ? 12.855 -2.130 -6.219 1.00 91.50 105 VAL A O 1
ATOM 715 N N . VAL A 1 106 ? 11.884 -1.108 -4.471 1.00 93.12 106 VAL A N 1
ATOM 716 C CA . VAL A 1 106 ? 12.137 -2.141 -3.468 1.00 93.12 106 VAL A CA 1
ATOM 717 C C . VAL A 1 106 ? 10.805 -2.803 -3.139 1.00 93.12 106 VAL A C 1
ATOM 719 O O . VAL A 1 106 ? 9.939 -2.173 -2.536 1.00 93.12 106 VAL A O 1
ATOM 722 N N . ALA A 1 107 ? 10.651 -4.068 -3.527 1.00 96.06 107 ALA A N 1
ATOM 723 C CA . ALA A 1 107 ? 9.480 -4.882 -3.218 1.00 96.06 107 ALA A CA 1
ATOM 724 C C . ALA A 1 107 ? 9.694 -5.687 -1.927 1.00 96.06 107 ALA A C 1
ATOM 726 O O . ALA A 1 107 ? 10.759 -6.269 -1.703 1.00 96.06 107 ALA A O 1
ATOM 727 N N . ARG A 1 108 ? 8.681 -5.717 -1.060 1.00 96.12 108 ARG A N 1
ATOM 728 C CA . ARG A 1 108 ? 8.696 -6.393 0.241 1.00 96.12 108 ARG A CA 1
ATOM 729 C C . ARG A 1 108 ? 7.423 -7.210 0.423 1.00 96.12 108 ARG A C 1
ATOM 731 O O . ARG A 1 108 ? 6.322 -6.740 0.131 1.00 96.12 108 ARG A O 1
ATOM 738 N N . THR A 1 109 ? 7.571 -8.412 0.969 1.00 95.38 109 THR A N 1
ATOM 739 C CA . THR A 1 109 ? 6.445 -9.189 1.504 1.00 95.38 109 THR A CA 1
ATOM 740 C C . THR A 1 109 ? 6.017 -8.628 2.862 1.00 95.38 109 THR A C 1
ATOM 742 O O . THR A 1 109 ? 6.798 -7.944 3.534 1.00 95.38 109 THR A O 1
ATOM 745 N N . LEU A 1 110 ? 4.793 -8.944 3.297 1.00 91.88 110 LEU A N 1
ATOM 746 C CA . LEU A 1 110 ? 4.309 -8.553 4.626 1.00 91.88 110 LEU A CA 1
ATOM 747 C C . LEU A 1 110 ? 5.187 -9.145 5.741 1.00 91.88 110 LEU A C 1
ATOM 749 O O . LEU A 1 110 ? 5.554 -8.437 6.672 1.00 91.88 110 LEU A O 1
ATOM 753 N N . GLU A 1 111 ? 5.581 -10.414 5.612 1.00 91.88 111 GLU A N 1
ATOM 754 C CA . GLU A 1 111 ? 6.486 -11.087 6.553 1.00 91.88 111 GLU A CA 1
ATOM 755 C C . GLU A 1 111 ? 7.819 -10.345 6.678 1.00 91.88 111 GLU A C 1
ATOM 757 O O . GLU A 1 111 ? 8.256 -10.013 7.778 1.00 91.88 111 GLU A O 1
ATOM 762 N N . SER A 1 112 ? 8.439 -10.027 5.539 1.00 91.69 112 SER A N 1
ATOM 763 C CA . SER A 1 112 ? 9.709 -9.313 5.504 1.00 91.69 112 SER A CA 1
ATOM 764 C C . SER A 1 112 ? 9.598 -7.936 6.157 1.00 91.69 112 SER A C 1
ATOM 766 O O . SER A 1 112 ? 10.521 -7.489 6.836 1.00 91.69 112 SER A O 1
ATOM 768 N N . TRP A 1 113 ? 8.478 -7.239 5.966 1.00 88.69 113 TRP A N 1
ATOM 769 C CA . TRP A 1 113 ? 8.246 -5.951 6.608 1.00 88.69 113 TRP A CA 1
ATOM 770 C C . TRP A 1 113 ? 8.060 -6.082 8.126 1.00 88.69 113 TRP A C 1
ATOM 772 O O . TRP A 1 113 ? 8.753 -5.396 8.875 1.00 88.69 113 TRP A O 1
ATOM 782 N N . LEU A 1 114 ? 7.206 -6.998 8.588 1.00 87.50 114 LEU A N 1
ATOM 783 C CA . LEU A 1 114 ? 6.963 -7.221 10.018 1.00 87.50 114 LEU A CA 1
ATOM 784 C C . LEU A 1 114 ? 8.216 -7.700 10.759 1.00 87.50 114 LEU A C 1
ATOM 786 O O . LEU A 1 114 ? 8.439 -7.294 11.896 1.00 87.50 114 LEU A O 1
ATOM 790 N N . ALA A 1 115 ? 9.081 -8.479 10.105 1.00 87.88 115 ALA A N 1
ATOM 791 C CA . ALA A 1 115 ? 10.372 -8.873 10.665 1.00 87.88 115 ALA A CA 1
ATOM 792 C C . ALA A 1 115 ? 11.263 -7.664 11.020 1.00 87.88 115 ALA A C 1
ATOM 794 O O . ALA A 1 115 ? 12.080 -7.750 11.930 1.00 87.88 115 ALA A O 1
ATOM 795 N N . SER A 1 116 ? 11.097 -6.524 10.338 1.00 83.75 116 SER A N 1
ATOM 796 C CA . SER A 1 116 ? 11.809 -5.274 10.646 1.00 83.75 116 SER A CA 1
ATOM 797 C C . SER A 1 116 ? 11.162 -4.446 11.764 1.00 83.75 116 SER A C 1
ATOM 799 O O . SER A 1 116 ? 11.772 -3.485 12.218 1.00 83.75 116 SER A O 1
ATOM 801 N N . ALA A 1 117 ? 9.949 -4.799 12.202 1.00 81.19 117 ALA A N 1
ATOM 802 C CA . ALA A 1 117 ? 9.228 -4.140 13.294 1.00 81.19 117 ALA A CA 1
ATOM 803 C C . ALA A 1 117 ? 9.368 -4.876 14.643 1.00 81.19 117 ALA A C 1
ATOM 805 O O . ALA A 1 117 ? 8.729 -4.491 15.623 1.00 81.19 117 ALA A O 1
ATOM 806 N N . GLY A 1 118 ? 10.181 -5.938 14.700 1.00 71.31 118 GLY A N 1
ATOM 807 C CA . GLY A 1 118 ? 10.544 -6.584 15.959 1.00 71.31 118 GLY A CA 1
ATOM 808 C C . GLY A 1 118 ? 11.285 -5.622 16.904 1.00 71.31 118 GLY A C 1
ATOM 809 O O . GLY A 1 118 ? 11.836 -4.620 16.442 1.00 71.31 118 GLY A O 1
ATOM 810 N N . PRO A 1 119 ? 11.309 -5.899 18.221 1.00 69.19 119 PRO A N 1
ATOM 811 C CA . PRO A 1 119 ? 12.103 -5.116 19.163 1.00 69.19 119 PRO A CA 1
ATOM 812 C C . PRO A 1 119 ? 13.571 -5.077 18.716 1.00 69.19 119 PRO A C 1
ATOM 814 O O . PRO A 1 119 ? 14.121 -6.120 18.356 1.00 69.19 119 PRO A O 1
ATOM 817 N N . LEU A 1 120 ? 14.167 -3.882 18.732 1.00 50.31 120 LEU A N 1
ATOM 818 C CA . LEU A 1 120 ? 15.604 -3.680 18.518 1.00 50.31 120 LEU A CA 1
ATOM 819 C C . LEU A 1 120 ? 16.417 -4.177 19.717 1.00 50.31 120 LEU A C 1
ATOM 821 O O . LEU A 1 120 ? 15.966 -3.943 20.863 1.00 50.31 120 LEU A O 1
#

pLDDT: mean 86.15, std 11.27, range [44.75, 97.62]

Radius of gyration: 15.22 Å; chains: 1; bounding box: 39×30×38 Å

Foldseek 3Di:
DDPPLDDDDQDFPDDDPRDTDGSVRLVVLLVPDDAPDDQFEAEQAPPDDVSNSVSVLSNCVVVQHAYEYNGHRVVRVVCRVVADPQFNYKYWDQQPPPPVSGTDIDTDHPVRVVVVVPDD